Protein AF-A0A392PGS9-F1 (afdb_monomer_lite)

Sequence (142 aa):
MYHGDKDFALDSSTLLDMGVAIFLVLLNKICSRLGISKFIESYLLWKLPLEKYGLKPEHPFVEDYASCQMAIMPENFFNEVEKGKILFKKASKWWFCNEGIQFEDNTKVEADLVILATGFDGKKKVKTILPEPFCSLLEYPS

Structure (mmCIF, N/CA/C/O backbone):
data_AF-A0A392PGS9-F1
#
_entry.id   AF-A0A392PGS9-F1
#
loop_
_atom_site.group_PDB
_atom_site.id
_atom_site.type_symbol
_atom_site.label_atom_id
_atom_site.label_alt_id
_atom_site.label_comp_id
_atom_site.label_asym_id
_atom_site.label_entity_id
_atom_site.label_seq_id
_atom_site.pdbx_PDB_ins_code
_atom_site.Cartn_x
_atom_site.Cartn_y
_atom_site.Cartn_z
_atom_site.occupancy
_atom_site.B_iso_or_equiv
_atom_site.auth_seq_id
_atom_site.auth_comp_id
_atom_site.auth_asym_id
_atom_site.auth_atom_id
_atom_site.pdbx_PDB_model_num
ATOM 1 N N . MET A 1 1 ? -18.130 14.982 -23.953 1.00 32.03 1 MET A N 1
ATOM 2 C CA . MET A 1 1 ? -17.515 16.322 -23.904 1.00 32.03 1 MET A CA 1
ATOM 3 C C . MET A 1 1 ? -16.137 16.161 -23.300 1.00 32.03 1 MET A C 1
ATOM 5 O O . MET A 1 1 ? -16.025 16.009 -22.094 1.00 32.03 1 MET A O 1
ATOM 9 N N . TYR A 1 2 ? -15.118 16.083 -24.150 1.00 28.94 2 TYR A N 1
ATOM 10 C CA . TYR A 1 2 ? -13.731 16.215 -23.725 1.00 28.94 2 TYR A CA 1
ATOM 11 C C . TYR A 1 2 ? -13.437 17.711 -23.694 1.00 28.94 2 TYR A C 1
ATOM 13 O O . TYR A 1 2 ? -13.584 18.378 -24.716 1.00 28.94 2 TYR A O 1
ATOM 21 N N . HIS A 1 3 ? -13.105 18.238 -22.521 1.00 30.08 3 HIS A N 1
ATOM 22 C CA . HIS A 1 3 ? -12.527 19.568 -22.398 1.00 30.08 3 HIS A CA 1
ATOM 23 C C . HIS A 1 3 ? -11.018 19.384 -22.298 1.00 30.08 3 HIS A C 1
ATOM 25 O O . HIS A 1 3 ? -10.490 19.003 -21.257 1.00 30.08 3 HIS A O 1
ATOM 31 N N . GLY A 1 4 ? -10.359 19.557 -23.440 1.00 40.00 4 GLY A N 1
ATOM 32 C CA . GLY A 1 4 ? -8.957 19.917 -23.482 1.00 40.00 4 GLY A CA 1
ATOM 33 C C . GLY A 1 4 ? -8.863 21.435 -23.491 1.00 40.00 4 GLY A C 1
ATOM 34 O O . GLY A 1 4 ? -9.529 22.067 -24.298 1.00 40.00 4 GLY A O 1
ATOM 35 N N . ASP A 1 5 ? -8.089 21.966 -22.556 1.00 36.97 5 ASP A N 1
ATOM 36 C CA . ASP A 1 5 ? -7.094 23.033 -22.722 1.00 36.97 5 ASP A CA 1
ATOM 37 C C . ASP A 1 5 ? -6.413 23.143 -21.347 1.00 36.97 5 ASP A C 1
ATOM 39 O O . ASP A 1 5 ? -7.063 23.338 -20.326 1.00 36.97 5 ASP A O 1
ATOM 43 N N . LYS A 1 6 ? -5.189 22.629 -21.197 1.00 44.03 6 LYS A N 1
ATOM 44 C CA . LYS A 1 6 ? -3.934 23.336 -21.487 1.00 44.03 6 LYS A CA 1
ATOM 45 C C . LYS A 1 6 ? -3.876 24.696 -20.803 1.00 44.03 6 LYS A C 1
ATOM 47 O O . LYS A 1 6 ? -4.050 25.712 -21.447 1.00 44.03 6 LYS A O 1
ATOM 52 N N . ASP A 1 7 ? -3.482 24.645 -19.540 1.00 31.36 7 ASP A N 1
ATOM 53 C CA . ASP A 1 7 ? -2.387 25.471 -19.046 1.00 31.36 7 ASP A CA 1
ATOM 54 C C . ASP A 1 7 ? -1.476 24.572 -18.203 1.00 31.36 7 ASP A C 1
ATOM 56 O O . ASP A 1 7 ? -1.447 24.614 -16.976 1.00 31.36 7 ASP A O 1
ATOM 60 N N . PHE A 1 8 ? -0.709 23.713 -18.886 1.00 41.69 8 PHE A N 1
ATOM 61 C CA . PHE A 1 8 ? 0.574 23.277 -18.339 1.00 41.69 8 PHE A CA 1
ATOM 62 C C . PHE A 1 8 ? 1.487 24.495 -18.463 1.00 41.69 8 PHE A C 1
ATOM 64 O O . PHE A 1 8 ? 2.247 24.623 -19.423 1.00 41.69 8 PHE A O 1
ATOM 71 N N . ALA A 1 9 ? 1.299 25.467 -17.567 1.00 28.86 9 ALA A N 1
ATOM 72 C CA . ALA A 1 9 ? 2.221 26.574 -17.438 1.00 28.86 9 ALA A CA 1
ATOM 73 C C . ALA A 1 9 ? 3.603 25.948 -17.241 1.00 28.86 9 ALA A C 1
ATOM 75 O O . ALA A 1 9 ? 3.834 25.228 -16.269 1.00 28.86 9 ALA A O 1
ATOM 76 N N . LEU A 1 10 ? 4.485 26.158 -18.218 1.00 41.59 10 LEU A N 1
ATOM 77 C CA . LEU A 1 10 ? 5.905 25.850 -18.117 1.00 41.59 10 LEU A CA 1
ATOM 78 C C . LEU A 1 10 ? 6.486 26.768 -17.037 1.00 41.59 10 LEU A C 1
ATOM 80 O O . LEU A 1 10 ? 7.019 27.837 -17.321 1.00 41.59 10 LEU A O 1
ATOM 84 N N . ASP A 1 11 ? 6.296 26.372 -15.784 1.00 44.44 11 ASP A N 1
ATOM 85 C CA . ASP A 1 11 ? 6.926 26.969 -14.619 1.00 44.44 11 ASP A CA 1
ATOM 86 C C . ASP A 1 11 ? 8.444 26.746 -14.724 1.00 44.44 11 ASP A C 1
ATOM 88 O O . ASP A 1 11 ? 8.916 25.711 -15.209 1.00 44.44 11 ASP A O 1
ATOM 92 N N . SER A 1 12 ? 9.215 27.721 -14.250 1.00 46.81 12 SER A N 1
ATOM 93 C CA . SER A 1 12 ? 10.661 27.637 -14.050 1.00 46.81 12 SER A CA 1
ATOM 94 C C . SER A 1 12 ? 11.078 26.313 -13.389 1.00 46.81 12 SER A C 1
ATOM 96 O O . SER A 1 12 ? 12.109 25.758 -13.759 1.00 46.81 12 SER A O 1
ATOM 98 N N . SER A 1 13 ? 10.240 25.741 -12.509 1.00 51.25 13 SER A N 1
ATOM 99 C CA . SER A 1 13 ? 10.439 24.404 -11.924 1.00 51.25 13 SER A CA 1
ATOM 100 C C . SER A 1 13 ? 10.451 23.268 -12.961 1.00 51.25 13 SER A C 1
ATOM 102 O O . SER A 1 13 ? 11.393 22.483 -12.986 1.00 51.25 13 SER A O 1
ATOM 104 N N . THR A 1 14 ? 9.490 23.222 -13.891 1.00 51.41 14 THR A N 1
ATOM 105 C CA . THR A 1 14 ? 9.427 22.205 -14.962 1.00 51.41 14 THR A CA 1
ATOM 106 C C . THR A 1 14 ? 10.559 22.322 -15.986 1.00 51.41 14 THR A C 1
ATOM 108 O O . THR A 1 14 ? 10.985 21.318 -16.561 1.00 51.41 14 THR A O 1
ATOM 111 N N . LEU A 1 15 ? 11.080 23.533 -16.208 1.00 51.41 15 LEU A N 1
ATOM 112 C CA . LEU A 1 15 ? 12.253 23.772 -17.055 1.00 51.41 15 LEU A CA 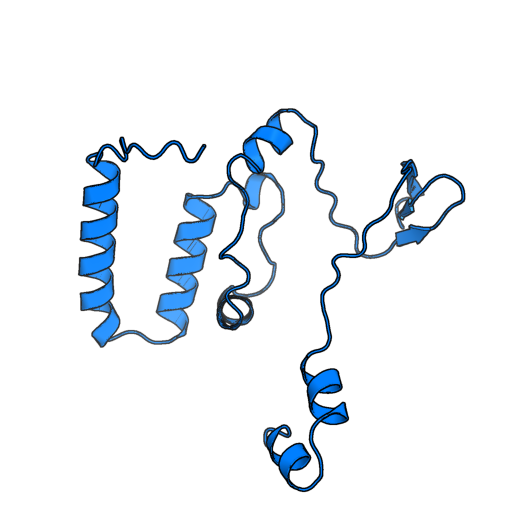1
ATOM 113 C C . LEU A 1 15 ? 13.559 23.397 -16.343 1.00 51.41 15 LEU A C 1
ATOM 115 O O . LEU A 1 15 ? 14.462 22.853 -16.981 1.00 51.41 15 LEU A O 1
ATOM 119 N N . LEU A 1 16 ? 13.642 23.621 -15.026 1.00 55.28 16 LEU A N 1
ATOM 120 C CA . LEU A 1 16 ? 14.733 23.122 -14.190 1.00 55.28 16 LEU A CA 1
ATOM 121 C C . LEU A 1 16 ? 14.728 21.587 -14.158 1.00 55.28 16 LEU A C 1
ATOM 123 O O . LEU A 1 16 ? 15.776 20.974 -14.337 1.00 55.28 16 LEU A O 1
ATOM 127 N N . ASP A 1 17 ? 13.550 20.972 -14.035 1.00 58.09 17 ASP A N 1
ATOM 128 C CA . ASP A 1 17 ? 13.355 19.519 -14.057 1.00 58.09 17 ASP A CA 1
ATOM 129 C C . ASP A 1 17 ? 13.739 18.908 -15.411 1.00 58.09 17 ASP A C 1
ATOM 131 O O . ASP A 1 17 ? 14.413 17.878 -15.455 1.00 58.09 17 ASP A O 1
ATOM 135 N N . MET A 1 18 ? 13.383 19.557 -16.528 1.00 60.59 18 MET A N 1
ATOM 136 C CA . MET A 1 18 ? 13.821 19.136 -17.864 1.00 60.59 18 MET A CA 1
ATOM 137 C C . MET A 1 18 ? 15.329 19.316 -18.067 1.00 60.59 18 MET A C 1
ATOM 139 O O . MET A 1 18 ? 15.976 18.434 -18.631 1.00 60.59 18 MET A O 1
ATOM 143 N N . GLY A 1 19 ? 15.910 20.423 -17.595 1.00 66.75 19 GLY A N 1
ATOM 144 C CA . GLY A 1 19 ? 17.351 20.677 -17.673 1.00 66.75 19 GLY A CA 1
ATOM 145 C C . GLY A 1 19 ? 18.166 19.676 -16.852 1.00 66.75 19 GLY A C 1
ATOM 146 O O . GLY A 1 19 ? 19.160 19.137 -17.340 1.00 66.75 19 GLY A O 1
ATOM 147 N N . VAL A 1 20 ? 17.700 19.355 -15.644 1.00 63.28 20 VAL A N 1
ATOM 148 C CA . VAL A 1 20 ? 18.252 18.299 -14.789 1.00 63.28 20 VAL A CA 1
ATOM 149 C C . VAL A 1 20 ? 18.086 16.937 -15.462 1.00 63.28 20 VAL A C 1
ATOM 151 O O . VAL A 1 20 ? 19.061 16.200 -15.560 1.00 63.28 20 VAL A O 1
ATOM 154 N N . ALA A 1 21 ? 16.918 16.613 -16.021 1.00 56.91 21 ALA A N 1
ATOM 155 C CA . ALA A 1 21 ? 16.699 15.349 -16.726 1.00 56.91 21 ALA A CA 1
ATOM 156 C C . ALA A 1 21 ? 17.629 15.177 -17.943 1.00 56.91 21 ALA A C 1
ATOM 158 O O . ALA A 1 21 ? 18.213 14.110 -18.121 1.00 56.91 21 ALA A O 1
ATOM 159 N N . ILE A 1 22 ? 17.830 16.224 -18.751 1.00 64.81 22 ILE A N 1
ATOM 160 C CA . ILE A 1 22 ? 18.733 16.198 -19.914 1.00 64.81 22 ILE A CA 1
ATOM 161 C C . ILE A 1 22 ? 20.195 16.074 -19.466 1.00 64.81 22 ILE A C 1
ATOM 163 O O . ILE A 1 22 ? 20.935 15.249 -20.005 1.00 64.81 22 ILE A O 1
ATOM 167 N N . PHE A 1 23 ? 20.611 16.830 -18.447 1.00 66.00 23 PHE A N 1
ATOM 168 C CA . PHE A 1 23 ? 21.950 16.731 -17.861 1.00 66.00 23 PHE A CA 1
ATOM 169 C C . PHE A 1 23 ? 22.219 15.331 -17.279 1.00 66.00 23 PHE A C 1
ATOM 171 O O . PHE A 1 23 ? 23.292 14.763 -17.477 1.00 66.00 23 PHE A O 1
ATOM 178 N N . LEU A 1 24 ? 21.217 14.716 -16.650 1.00 54.41 24 LEU A N 1
ATOM 179 C CA . LEU A 1 24 ? 21.289 13.361 -16.107 1.00 54.41 24 LEU A CA 1
ATOM 180 C C . LEU A 1 24 ? 21.318 12.284 -17.192 1.00 54.41 24 LEU A C 1
ATOM 182 O O . LEU A 1 24 ? 22.066 11.326 -17.045 1.00 54.41 24 LEU A O 1
ATOM 186 N N . VAL A 1 25 ? 20.582 12.438 -18.298 1.00 59.84 25 VAL A N 1
ATOM 187 C CA . VAL A 1 25 ? 20.667 11.541 -19.468 1.00 59.84 25 VAL A CA 1
ATOM 188 C C . VAL A 1 25 ? 22.058 11.600 -20.108 1.00 59.84 25 VAL A C 1
ATOM 190 O O . VAL A 1 25 ? 22.584 10.577 -20.545 1.00 59.84 25 VAL A O 1
ATOM 193 N N . LEU A 1 26 ? 22.692 12.774 -20.117 1.00 57.12 26 LEU A N 1
ATOM 194 C CA . LEU A 1 26 ? 24.064 12.932 -20.600 1.00 57.12 26 LEU A CA 1
ATOM 195 C C . LEU A 1 26 ? 25.091 12.292 -19.645 1.00 57.12 26 LEU A C 1
ATOM 197 O O . LEU A 1 26 ? 26.037 11.662 -20.118 1.00 57.12 26 LEU A O 1
ATOM 201 N N . LEU A 1 27 ? 24.864 12.341 -18.326 1.00 55.12 27 LEU A N 1
ATOM 202 C CA . LEU A 1 27 ? 25.636 11.580 -17.327 1.00 55.12 27 LEU A CA 1
ATOM 203 C C . LEU A 1 27 ? 25.332 10.061 -17.358 1.00 55.12 27 LEU A C 1
ATOM 205 O O . LEU A 1 27 ? 26.178 9.245 -16.990 1.00 55.12 27 LEU A O 1
ATOM 209 N N . ASN A 1 28 ? 24.159 9.663 -17.863 1.00 53.22 28 ASN A N 1
ATOM 210 C CA . ASN A 1 28 ? 23.684 8.278 -17.984 1.00 53.22 28 ASN A CA 1
ATOM 211 C C . ASN A 1 28 ? 24.472 7.441 -19.005 1.00 53.22 28 ASN A C 1
ATOM 213 O O . ASN A 1 28 ? 24.456 6.215 -18.942 1.00 53.22 28 ASN A O 1
ATOM 217 N N . LYS A 1 29 ? 25.241 8.069 -19.908 1.00 53.75 29 LYS A N 1
ATOM 218 C CA . LYS A 1 29 ? 26.160 7.339 -20.805 1.00 53.75 29 LYS A CA 1
ATOM 219 C C . LYS A 1 29 ? 27.291 6.600 -20.068 1.00 53.75 29 LYS A C 1
ATOM 221 O O . LYS A 1 29 ? 28.026 5.849 -20.702 1.00 53.75 29 LYS A O 1
ATOM 226 N N . ILE A 1 30 ? 27.419 6.804 -18.754 1.00 56.38 30 ILE A N 1
ATOM 227 C CA . ILE A 1 30 ? 28.465 6.240 -17.891 1.00 56.38 30 ILE A CA 1
ATOM 228 C C . ILE A 1 30 ? 27.872 5.301 -16.802 1.00 56.38 30 ILE A C 1
ATOM 230 O O . ILE A 1 30 ? 28.619 4.645 -16.081 1.00 56.38 30 ILE A O 1
ATOM 234 N N . CYS A 1 31 ? 26.541 5.190 -16.653 1.00 55.69 31 CYS A N 1
ATOM 235 C CA . CYS A 1 31 ? 25.924 4.803 -15.374 1.00 55.69 31 CYS A CA 1
ATOM 236 C C . CYS A 1 31 ? 25.486 3.326 -15.247 1.00 55.69 31 CYS A C 1
ATOM 238 O O . CYS A 1 31 ? 24.771 2.771 -16.078 1.00 55.69 31 CYS A O 1
ATOM 240 N N . SER A 1 32 ? 25.886 2.696 -14.142 1.00 66.94 32 SER A N 1
ATOM 241 C CA . SER A 1 32 ? 25.494 1.353 -13.703 1.00 66.94 32 SER A CA 1
ATOM 242 C C . SER A 1 32 ? 24.026 1.303 -13.237 1.00 66.94 32 SER A C 1
ATOM 244 O O . SER A 1 32 ? 23.491 2.294 -12.743 1.00 66.94 32 SER A O 1
ATOM 246 N N . ARG A 1 33 ? 23.365 0.130 -13.326 1.00 61.72 33 ARG A N 1
ATOM 247 C CA . ARG A 1 33 ? 21.954 -0.083 -12.896 1.00 61.72 33 ARG A CA 1
ATOM 248 C C . ARG A 1 33 ? 21.660 0.431 -11.474 1.00 61.72 33 ARG A C 1
ATOM 250 O O . ARG A 1 33 ? 20.541 0.850 -11.200 1.00 61.72 33 ARG A O 1
ATOM 257 N N . LEU A 1 34 ? 22.671 0.437 -10.602 1.00 65.56 34 LEU A N 1
ATOM 258 C CA . LEU A 1 34 ? 22.597 0.933 -9.224 1.00 65.56 34 LEU A CA 1
ATOM 259 C C . LEU A 1 34 ? 22.512 2.467 -9.115 1.00 65.56 34 LEU A C 1
ATOM 261 O O . LEU A 1 34 ? 21.971 2.981 -8.139 1.00 65.56 34 LEU A O 1
ATOM 265 N N . GLY A 1 35 ? 23.082 3.213 -10.065 1.00 67.44 35 GLY A N 1
ATOM 266 C CA . GLY A 1 35 ? 23.021 4.677 -10.051 1.00 67.44 35 GLY A CA 1
ATOM 267 C C . GLY A 1 35 ? 21.620 5.177 -10.392 1.00 67.44 35 GLY A C 1
ATOM 268 O O . GLY A 1 35 ? 21.059 6.014 -9.686 1.00 67.44 35 GLY A O 1
ATOM 269 N N . ILE A 1 36 ? 21.022 4.582 -11.427 1.00 69.62 36 ILE A N 1
ATOM 270 C CA . ILE A 1 36 ? 19.669 4.905 -11.895 1.00 69.62 36 ILE A CA 1
ATOM 271 C C . ILE A 1 36 ? 18.633 4.619 -10.801 1.00 69.62 36 ILE A C 1
ATOM 273 O O . ILE A 1 36 ? 17.752 5.440 -10.552 1.00 69.62 36 ILE A O 1
ATOM 277 N N . SER A 1 37 ? 18.758 3.492 -10.098 1.00 68.00 37 SER A N 1
ATOM 278 C CA . SER A 1 37 ? 17.813 3.115 -9.046 1.00 68.00 37 SER A CA 1
ATOM 279 C C . SER A 1 37 ? 17.841 4.059 -7.847 1.00 68.00 37 SER A C 1
ATOM 281 O O . SER A 1 37 ? 16.786 4.492 -7.396 1.00 68.00 37 SER A O 1
ATOM 283 N N . LYS A 1 38 ? 19.037 4.418 -7.357 1.00 72.88 38 LYS A N 1
ATOM 284 C CA . LYS A 1 38 ? 19.189 5.337 -6.220 1.00 72.88 38 LYS A CA 1
ATOM 285 C C . LYS A 1 38 ? 18.674 6.729 -6.559 1.00 72.88 38 LYS A C 1
ATOM 287 O O . LYS A 1 38 ? 18.127 7.409 -5.695 1.00 72.88 38 LYS A O 1
ATOM 292 N N . PHE A 1 39 ? 18.840 7.151 -7.809 1.00 73.06 39 PHE A N 1
ATOM 293 C CA . PHE A 1 39 ? 18.320 8.431 -8.263 1.00 73.06 39 PHE A CA 1
ATOM 294 C C . PHE A 1 39 ? 16.788 8.441 -8.301 1.00 73.06 39 PHE A C 1
ATOM 296 O O . PHE A 1 39 ? 16.178 9.352 -7.749 1.00 73.06 39 PHE A O 1
ATOM 303 N N . ILE A 1 40 ? 16.165 7.417 -8.894 1.00 74.44 40 ILE A N 1
ATOM 304 C CA . ILE A 1 40 ? 14.700 7.290 -8.945 1.00 74.44 40 ILE A CA 1
ATOM 305 C C . ILE A 1 40 ? 14.115 7.238 -7.533 1.00 74.44 40 ILE A C 1
ATOM 307 O O . ILE A 1 40 ? 13.180 7.975 -7.234 1.00 74.44 40 ILE A O 1
ATOM 311 N N . GLU A 1 41 ? 14.701 6.425 -6.655 1.00 76.62 41 GLU A N 1
ATOM 312 C CA . GLU A 1 41 ? 14.349 6.373 -5.236 1.00 76.62 41 GLU A CA 1
ATOM 313 C C . GLU A 1 41 ? 14.415 7.761 -4.585 1.00 76.62 41 GLU A C 1
ATOM 315 O O . GLU A 1 41 ? 13.441 8.206 -3.981 1.00 76.62 41 GLU A O 1
ATOM 320 N N . SER A 1 42 ? 15.527 8.481 -4.768 1.00 78.06 42 SER A N 1
ATOM 321 C CA . SER A 1 42 ? 15.699 9.831 -4.212 1.00 78.06 42 SER A CA 1
ATOM 322 C C . SER A 1 42 ? 14.652 10.813 -4.748 1.00 78.06 42 SER A C 1
ATOM 324 O O . SER A 1 42 ? 14.084 11.586 -3.980 1.00 78.06 42 SER A O 1
ATOM 326 N N . TYR A 1 43 ? 14.359 10.764 -6.052 1.00 74.00 43 TYR A N 1
ATOM 327 C CA . TYR A 1 43 ? 13.349 11.612 -6.687 1.00 74.00 43 TYR A CA 1
ATOM 328 C C . TYR A 1 43 ? 11.945 11.340 -6.136 1.00 74.00 43 TYR A C 1
ATOM 330 O O . TYR A 1 43 ? 11.196 12.275 -5.866 1.00 74.00 43 TYR A O 1
ATOM 338 N N . LEU A 1 44 ? 11.584 10.072 -5.934 1.00 75.38 44 LEU A N 1
ATOM 339 C CA . LEU A 1 44 ? 10.272 9.683 -5.416 1.00 75.38 44 LEU A CA 1
ATOM 340 C C . LEU A 1 44 ? 10.091 10.062 -3.954 1.00 75.38 44 LEU A C 1
ATOM 342 O O . LEU A 1 44 ? 9.030 10.560 -3.598 1.00 75.38 44 LEU A O 1
ATOM 346 N N . LEU A 1 45 ? 11.115 9.858 -3.125 1.00 76.94 45 LEU A N 1
ATOM 347 C CA . LEU A 1 45 ? 11.093 10.279 -1.723 1.00 76.94 45 LEU A CA 1
ATOM 348 C C . LEU A 1 45 ? 11.028 11.802 -1.585 1.00 76.94 45 LEU A C 1
ATOM 350 O O . LEU A 1 45 ? 10.404 12.305 -0.657 1.00 76.94 45 LEU A O 1
ATOM 354 N N . TRP A 1 46 ? 11.650 12.537 -2.508 1.00 75.06 46 TRP A N 1
ATOM 355 C CA . TRP A 1 46 ? 11.556 13.993 -2.545 1.00 75.06 46 TRP A CA 1
ATOM 356 C C . TRP A 1 46 ? 10.180 14.477 -3.019 1.00 75.06 46 TRP A C 1
ATOM 358 O O . TRP A 1 46 ? 9.614 15.403 -2.441 1.00 75.06 46 TRP A O 1
ATOM 368 N N . LYS A 1 47 ? 9.624 13.848 -4.059 1.00 79.62 47 LYS A N 1
ATOM 369 C CA . LYS A 1 47 ? 8.360 14.266 -4.677 1.00 79.62 47 LYS A CA 1
ATOM 370 C C . LYS A 1 47 ? 7.126 13.814 -3.897 1.00 79.62 47 LYS A C 1
ATOM 372 O O . LYS A 1 47 ? 6.115 14.512 -3.907 1.00 79.62 47 LYS A O 1
ATOM 377 N N . LEU A 1 48 ? 7.173 12.635 -3.279 1.00 81.44 48 LEU A N 1
ATOM 378 C CA . LEU A 1 48 ? 6.042 12.008 -2.601 1.00 81.44 48 LEU A CA 1
ATOM 379 C C . LEU A 1 48 ? 6.329 11.858 -1.102 1.00 81.44 48 LEU A C 1
ATOM 381 O O . LEU A 1 48 ? 7.410 11.408 -0.729 1.00 81.44 48 LEU A O 1
ATOM 385 N N . PRO A 1 49 ? 5.350 12.124 -0.220 1.00 83.69 49 PRO A N 1
ATOM 386 C CA . PRO A 1 49 ? 5.513 12.004 1.229 1.00 83.69 49 PRO A CA 1
ATOM 387 C C . PRO A 1 49 ? 5.488 10.536 1.712 1.00 83.69 49 PRO A C 1
ATOM 389 O O . PRO A 1 49 ? 4.801 10.202 2.675 1.00 83.69 49 PRO A O 1
ATOM 392 N N . LEU A 1 50 ? 6.219 9.630 1.054 1.00 83.56 50 LEU A N 1
ATOM 393 C CA . LEU A 1 50 ? 6.188 8.189 1.339 1.00 83.56 50 LEU A CA 1
ATOM 394 C C . LEU A 1 50 ? 6.653 7.873 2.763 1.00 83.56 50 LEU A C 1
ATOM 396 O O . LEU A 1 50 ? 6.046 7.041 3.430 1.00 83.56 50 LEU A O 1
ATOM 400 N N . GLU A 1 51 ? 7.686 8.560 3.255 1.00 84.50 51 GLU A N 1
ATOM 401 C CA . GLU A 1 51 ? 8.188 8.363 4.622 1.00 84.50 51 GLU A CA 1
ATOM 402 C C . GLU A 1 51 ? 7.177 8.817 5.678 1.00 84.50 51 GLU A C 1
ATOM 404 O O . GLU A 1 51 ? 6.936 8.087 6.636 1.00 84.50 51 GLU A O 1
ATOM 409 N N . LYS A 1 52 ? 6.511 9.963 5.460 1.00 86.19 52 LYS A N 1
ATOM 410 C CA . LYS A 1 52 ? 5.463 10.494 6.354 1.0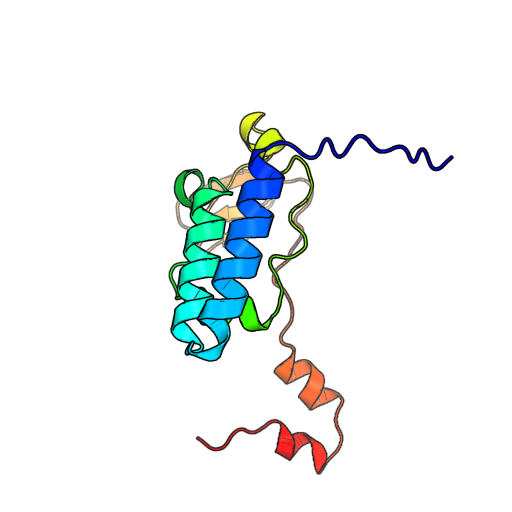0 86.19 52 LYS A CA 1
ATOM 411 C C . LYS A 1 52 ? 4.353 9.468 6.599 1.00 86.19 52 LYS A C 1
ATOM 413 O O . LYS A 1 52 ? 3.814 9.403 7.698 1.00 86.19 52 LYS A O 1
ATOM 418 N N . TYR A 1 53 ? 4.021 8.679 5.579 1.00 85.44 53 TYR A N 1
ATOM 419 C CA . TYR A 1 53 ? 2.935 7.699 5.617 1.00 85.44 53 TYR A CA 1
ATOM 420 C C . TYR A 1 53 ? 3.408 6.243 5.756 1.00 85.44 53 TYR A C 1
ATOM 422 O O . TYR A 1 53 ? 2.589 5.331 5.679 1.00 85.44 53 TYR A O 1
ATOM 430 N N . GLY A 1 54 ? 4.709 6.002 5.961 1.00 85.44 54 GLY A N 1
ATOM 431 C CA . GLY A 1 54 ? 5.259 4.650 6.105 1.00 85.44 54 GLY A CA 1
ATOM 432 C C . GLY A 1 54 ? 5.153 3.781 4.843 1.00 85.44 54 GLY A C 1
ATOM 433 O O . GLY A 1 54 ? 5.118 2.558 4.946 1.00 85.44 54 GLY A O 1
ATOM 434 N N . LEU A 1 55 ? 5.092 4.403 3.662 1.00 84.81 55 LEU A N 1
ATOM 435 C CA . LEU A 1 55 ? 4.979 3.750 2.349 1.00 84.81 55 LEU A CA 1
ATOM 436 C C . LEU A 1 55 ? 6.335 3.515 1.672 1.00 84.81 55 LEU A C 1
ATOM 438 O O . LEU A 1 55 ? 6.384 3.058 0.533 1.00 84.81 55 LEU A O 1
ATOM 442 N N . LYS A 1 56 ? 7.437 3.855 2.345 1.00 82.94 56 LYS A N 1
ATOM 443 C CA . LYS A 1 56 ? 8.783 3.572 1.849 1.00 82.94 56 LYS A CA 1
ATOM 444 C C . LYS A 1 56 ? 9.038 2.054 1.901 1.00 82.94 56 LYS A C 1
ATOM 446 O O . LYS A 1 56 ? 8.925 1.481 2.988 1.00 82.94 56 LYS A O 1
ATOM 451 N N . PRO A 1 57 ? 9.377 1.406 0.772 1.00 74.81 57 PRO A N 1
ATOM 452 C CA . PRO A 1 57 ? 9.787 0.005 0.749 1.00 74.81 57 PRO A CA 1
ATOM 453 C C . PRO A 1 57 ? 11.017 -0.246 1.631 1.00 74.81 57 PRO A C 1
ATOM 455 O O . PRO A 1 57 ? 11.859 0.636 1.803 1.00 74.81 57 PRO A O 1
ATOM 458 N N . GLU A 1 58 ? 11.123 -1.449 2.194 1.00 74.50 58 GLU A N 1
ATOM 459 C CA . GLU A 1 58 ? 12.278 -1.846 3.018 1.00 74.50 58 GLU A CA 1
ATOM 460 C C . GLU A 1 58 ? 13.468 -2.324 2.177 1.00 74.50 58 GLU A C 1
ATOM 462 O O . GLU A 1 58 ? 14.610 -2.290 2.635 1.00 74.50 58 GLU A O 1
ATOM 467 N N . HIS A 1 59 ? 13.213 -2.764 0.947 1.00 70.38 59 HIS A N 1
ATOM 468 C CA . HIS A 1 59 ? 14.214 -3.257 0.008 1.00 70.38 59 HIS A CA 1
ATOM 469 C C . HIS A 1 59 ? 14.622 -2.184 -1.017 1.00 70.38 59 HIS A C 1
ATOM 471 O O . HIS A 1 59 ? 13.902 -1.200 -1.214 1.00 70.38 59 HIS A O 1
ATOM 477 N N . PRO A 1 60 ? 15.785 -2.337 -1.685 1.00 63.56 60 PRO A N 1
ATOM 478 C CA . PRO A 1 60 ? 16.244 -1.375 -2.679 1.00 63.56 60 PRO A CA 1
ATOM 479 C C . PRO A 1 60 ? 15.261 -1.248 -3.848 1.00 63.56 60 PRO A C 1
ATOM 481 O O . PRO A 1 60 ? 14.928 -2.231 -4.510 1.00 63.56 60 PRO A O 1
ATOM 484 N N . PHE A 1 61 ? 14.909 -0.010 -4.199 1.00 58.16 61 PHE A N 1
ATOM 485 C CA . PHE A 1 61 ? 13.984 0.329 -5.293 1.00 58.16 61 PHE A CA 1
ATOM 486 C C . PHE A 1 61 ? 14.363 -0.241 -6.677 1.00 58.16 61 PHE A C 1
ATOM 488 O O . PHE A 1 61 ? 13.541 -0.238 -7.594 1.00 58.16 61 PHE A O 1
ATOM 495 N N . VAL A 1 62 ? 15.601 -0.729 -6.848 1.00 54.62 62 VAL A N 1
ATOM 496 C CA . VAL A 1 62 ? 16.092 -1.386 -8.075 1.00 54.62 62 VAL A CA 1
ATOM 497 C C . VAL A 1 62 ? 15.213 -2.580 -8.457 1.00 54.62 62 VAL A C 1
ATOM 499 O O . VAL A 1 62 ? 14.978 -2.811 -9.643 1.00 54.62 62 VAL A O 1
ATOM 502 N N . GLU A 1 63 ? 14.768 -3.348 -7.460 1.00 53.66 63 GLU A N 1
ATOM 503 C CA . GLU A 1 63 ? 14.078 -4.626 -7.663 1.00 53.66 63 GLU A CA 1
ATOM 504 C C . GLU A 1 63 ? 12.621 -4.414 -8.095 1.00 53.66 63 GLU A C 1
ATOM 506 O O . GLU A 1 63 ? 12.145 -5.097 -9.002 1.00 53.66 63 GLU A O 1
ATOM 511 N N . ASP A 1 64 ? 11.962 -3.382 -7.564 1.00 50.72 64 ASP A N 1
ATOM 512 C CA . ASP A 1 64 ? 10.569 -3.058 -7.893 1.00 50.72 64 ASP A CA 1
ATOM 513 C C . ASP A 1 64 ? 10.425 -2.245 -9.184 1.00 50.72 64 ASP A C 1
ATOM 515 O O . ASP A 1 64 ? 9.424 -2.371 -9.896 1.00 50.72 64 ASP A O 1
ATOM 519 N N . TYR A 1 65 ? 11.425 -1.430 -9.545 1.00 51.47 65 TYR A N 1
ATOM 520 C CA . TYR A 1 65 ? 11.332 -0.553 -10.718 1.00 51.47 65 TYR A CA 1
ATOM 521 C C . TYR A 1 65 ? 11.308 -1.314 -12.051 1.00 51.47 65 TYR A C 1
ATOM 523 O O . TYR A 1 65 ? 10.707 -0.844 -13.018 1.00 51.47 65 TYR A O 1
ATOM 531 N N . ALA A 1 66 ? 11.895 -2.516 -12.106 1.00 48.59 66 ALA A N 1
ATOM 532 C CA . ALA A 1 66 ? 11.894 -3.353 -13.309 1.00 48.59 66 ALA A CA 1
ATOM 533 C C . ALA A 1 66 ? 10.478 -3.737 -13.793 1.00 48.59 66 ALA A C 1
ATOM 535 O O . ALA A 1 66 ? 10.325 -4.198 -14.922 1.00 48.59 66 ALA A O 1
ATOM 536 N N . SER A 1 67 ? 9.452 -3.527 -12.959 1.00 48.69 67 SER A N 1
ATOM 537 C CA . SER A 1 67 ? 8.050 -3.834 -13.252 1.00 48.69 67 SER A CA 1
ATOM 538 C C . SER A 1 67 ? 7.193 -2.627 -13.676 1.00 48.69 67 SER A C 1
ATOM 540 O O . SER A 1 67 ? 6.019 -2.811 -13.992 1.00 48.69 67 SER A O 1
ATOM 542 N N . CYS A 1 68 ? 7.733 -1.396 -13.685 1.00 48.34 68 CYS A N 1
ATOM 543 C CA . CYS A 1 68 ? 6.979 -0.156 -13.954 1.00 48.34 68 CYS A CA 1
ATOM 544 C C . CYS A 1 68 ? 5.723 0.057 -13.071 1.00 48.34 68 CYS A C 1
ATOM 546 O O . CYS A 1 68 ? 4.827 0.813 -13.448 1.00 48.34 68 CYS A O 1
ATOM 548 N N . GLN A 1 69 ? 5.649 -0.539 -11.875 1.00 48.41 69 GLN A N 1
ATOM 549 C CA . GLN A 1 69 ? 4.469 -0.426 -10.999 1.00 48.41 69 GLN A CA 1
ATOM 550 C C . GLN A 1 69 ? 4.186 0.988 -10.455 1.00 48.41 69 GLN A C 1
ATOM 552 O O . GLN A 1 69 ? 3.077 1.255 -10.004 1.00 48.41 69 GLN A O 1
ATOM 557 N N . MET A 1 70 ? 5.136 1.924 -10.537 1.00 48.28 70 MET A N 1
ATOM 558 C CA . MET A 1 70 ? 4.962 3.298 -10.038 1.00 48.28 70 MET A CA 1
ATOM 559 C C . MET A 1 70 ? 4.280 4.279 -10.999 1.00 48.28 70 MET A C 1
ATOM 561 O O . MET A 1 70 ? 4.106 5.446 -10.658 1.00 48.28 70 MET A O 1
ATOM 565 N N . ALA A 1 71 ? 3.877 3.847 -12.193 1.00 50.41 71 ALA A N 1
ATOM 566 C CA . ALA A 1 71 ? 3.388 4.763 -13.222 1.00 50.41 71 ALA A CA 1
ATOM 567 C C . ALA A 1 71 ? 1.931 5.249 -13.041 1.00 50.41 71 ALA A C 1
ATOM 569 O O . ALA A 1 71 ? 1.456 6.012 -13.877 1.00 50.41 71 ALA A O 1
ATOM 570 N N . ILE A 1 72 ? 1.198 4.824 -12.000 1.00 56.66 72 ILE A N 1
ATOM 571 C CA . ILE A 1 72 ? -0.258 5.063 -11.909 1.00 56.66 72 ILE A CA 1
ATOM 572 C C . ILE A 1 72 ? -0.702 5.429 -10.484 1.00 56.66 72 ILE A C 1
ATOM 574 O O . ILE A 1 72 ? -1.643 4.851 -9.945 1.00 56.66 72 ILE A O 1
ATOM 578 N N . MET A 1 73 ? -0.028 6.376 -9.827 1.00 70.94 73 MET A N 1
ATOM 579 C CA . MET A 1 73 ? -0.618 6.969 -8.623 1.00 70.94 73 MET A CA 1
ATOM 580 C C . MET A 1 73 ? -1.686 7.994 -9.048 1.00 70.94 73 MET A C 1
ATOM 582 O O . MET A 1 73 ? -1.346 8.912 -9.796 1.00 70.94 73 MET A O 1
ATOM 586 N N . PRO A 1 74 ? -2.955 7.866 -8.609 1.00 76.69 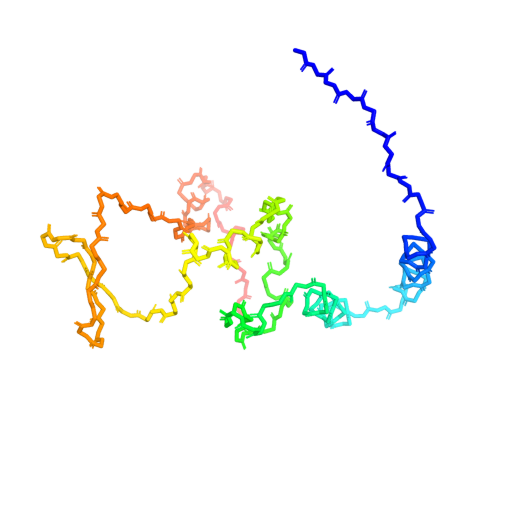74 PRO A N 1
ATOM 587 C CA . PRO A 1 74 ? -4.015 8.784 -9.011 1.00 76.69 74 PRO A CA 1
ATOM 588 C C . PRO A 1 74 ? -3.706 10.229 -8.619 1.00 76.69 74 PRO A C 1
ATOM 590 O O . PRO A 1 74 ? -3.186 10.495 -7.528 1.00 76.69 74 PRO A O 1
ATOM 593 N N . GLU A 1 75 ? -4.098 11.170 -9.475 1.00 75.06 75 GLU A N 1
ATOM 594 C CA . GLU A 1 75 ? -4.121 12.585 -9.113 1.00 75.06 75 GLU A CA 1
ATOM 595 C C . GLU A 1 75 ? -4.974 12.759 -7.843 1.00 75.06 75 GLU A C 1
ATOM 597 O O . GLU A 1 75 ? -6.061 12.193 -7.734 1.00 75.06 75 GLU A O 1
ATOM 602 N N . ASN A 1 76 ? -4.473 13.521 -6.866 1.00 83.38 76 ASN A N 1
ATOM 603 C CA . ASN A 1 76 ? -5.089 13.756 -5.547 1.00 83.38 76 ASN A CA 1
ATOM 604 C C . ASN A 1 76 ? -5.034 12.616 -4.518 1.00 83.38 76 ASN A C 1
ATOM 606 O O . ASN A 1 76 ? -5.627 12.768 -3.451 1.00 83.38 76 ASN A O 1
ATOM 610 N N . PHE A 1 77 ? -4.295 11.527 -4.753 1.00 87.19 77 PHE A N 1
ATOM 611 C CA . PHE A 1 77 ? -4.189 10.428 -3.780 1.00 87.19 77 PHE A CA 1
ATOM 612 C C . PHE A 1 77 ? -3.836 10.907 -2.358 1.00 87.19 77 PHE A C 1
ATOM 614 O O . PHE A 1 77 ? -4.579 10.655 -1.412 1.00 87.19 77 PHE A O 1
ATOM 621 N N . PHE A 1 78 ? -2.757 11.682 -2.210 1.00 87.19 78 PHE A N 1
ATOM 622 C CA . PHE A 1 78 ? -2.347 12.209 -0.903 1.00 87.19 78 PHE A CA 1
ATOM 623 C C . PHE A 1 78 ? -3.287 13.290 -0.353 1.00 87.19 78 PHE A C 1
ATOM 625 O O . PHE A 1 78 ? -3.439 13.384 0.860 1.00 87.19 78 PHE A O 1
ATOM 632 N N . ASN A 1 79 ? -3.998 14.034 -1.204 1.00 90.38 79 ASN A N 1
ATOM 633 C CA . ASN A 1 79 ? -5.009 14.991 -0.742 1.00 90.38 79 ASN A CA 1
ATOM 634 C C . ASN A 1 79 ? -6.174 14.266 -0.044 1.00 90.38 79 ASN A C 1
ATOM 636 O O . ASN A 1 79 ? -6.710 14.753 0.947 1.00 90.38 79 ASN A O 1
ATOM 640 N N . GLU A 1 80 ? -6.572 13.088 -0.534 1.00 93.00 80 GLU A N 1
ATOM 641 C CA . GLU A 1 80 ? -7.613 12.277 0.110 1.00 93.00 80 GLU A CA 1
ATOM 642 C C . GLU A 1 80 ? -7.118 11.598 1.399 1.00 93.00 80 GLU A C 1
ATOM 644 O O . GLU A 1 80 ? -7.899 11.432 2.339 1.00 93.00 80 GLU A O 1
ATOM 649 N N . VAL A 1 81 ? -5.819 11.287 1.487 1.00 92.88 81 VAL A N 1
ATOM 650 C CA . VAL A 1 81 ? -5.172 10.872 2.745 1.00 92.88 81 VAL A CA 1
ATOM 651 C C . VAL A 1 81 ? -5.235 12.001 3.775 1.00 92.88 81 VAL A C 1
ATOM 653 O O . VAL A 1 81 ? -5.623 11.769 4.916 1.00 92.88 81 VAL A O 1
ATOM 656 N N . GLU A 1 82 ? -4.907 13.236 3.390 1.00 91.62 82 GLU A N 1
ATOM 657 C CA . GLU A 1 82 ? -4.949 14.394 4.297 1.00 91.62 82 GLU A CA 1
ATOM 658 C C . GLU A 1 82 ? -6.365 14.733 4.772 1.00 91.62 82 GLU A C 1
ATOM 660 O O . GLU A 1 82 ? -6.548 15.149 5.914 1.00 91.62 82 GLU A O 1
ATOM 665 N N . LYS A 1 83 ? -7.382 14.476 3.942 1.00 95.69 83 LYS A N 1
ATOM 666 C CA . LYS A 1 83 ? -8.799 14.562 4.337 1.00 95.69 83 LYS A CA 1
ATOM 667 C C . LYS A 1 83 ? -9.246 13.425 5.266 1.00 95.69 83 LYS A C 1
ATOM 669 O O . LYS A 1 83 ? -10.395 13.428 5.699 1.00 95.69 83 LYS A O 1
ATOM 674 N N . GLY A 1 84 ? -8.387 12.440 5.536 1.00 93.50 84 GLY A N 1
ATOM 675 C CA . GLY A 1 84 ? -8.690 11.283 6.378 1.00 93.50 84 GLY A CA 1
ATOM 676 C C . GLY A 1 84 ? -9.553 10.214 5.704 1.00 93.50 84 GLY A C 1
ATOM 677 O O . GLY A 1 84 ? -10.063 9.335 6.391 1.00 93.50 84 GLY A O 1
ATOM 678 N N . LYS A 1 85 ? -9.731 10.261 4.374 1.00 94.12 85 LYS A N 1
ATOM 679 C CA . LYS A 1 85 ? -10.517 9.248 3.644 1.00 94.12 85 LYS A CA 1
ATOM 680 C C . LYS A 1 85 ? -9.735 7.971 3.359 1.00 94.12 85 LYS A C 1
ATOM 682 O O . LYS A 1 85 ? -10.333 6.931 3.109 1.00 94.12 85 LYS A O 1
ATOM 687 N N . ILE A 1 86 ? -8.408 8.062 3.363 1.00 93.25 86 ILE A N 1
ATOM 688 C CA . ILE A 1 86 ? -7.502 6.933 3.161 1.00 93.25 86 ILE A CA 1
ATOM 689 C C . ILE A 1 86 ? -6.612 6.835 4.393 1.00 93.25 86 ILE A C 1
ATOM 691 O O . ILE A 1 86 ? -5.908 7.785 4.734 1.00 93.25 86 ILE A O 1
ATOM 695 N N . LEU A 1 87 ? -6.639 5.675 5.044 1.00 91.75 87 LEU A N 1
ATOM 696 C CA . LEU A 1 87 ? -5.802 5.368 6.197 1.00 91.75 87 LEU A CA 1
ATOM 697 C C . LEU A 1 87 ? -4.829 4.254 5.825 1.00 91.75 87 LEU A C 1
ATOM 699 O O . LEU A 1 87 ? -5.233 3.191 5.355 1.00 91.75 87 LEU A O 1
ATOM 703 N N . PHE A 1 88 ? -3.541 4.495 6.054 1.00 91.62 88 PHE A N 1
ATOM 704 C CA . PHE A 1 88 ? -2.513 3.484 5.852 1.00 91.62 88 PHE A CA 1
ATOM 705 C C . PHE A 1 88 ? -2.321 2.668 7.121 1.00 91.62 88 PHE A C 1
ATOM 707 O O . PHE A 1 88 ? -2.098 3.217 8.200 1.00 91.62 88 PHE A O 1
ATOM 714 N N . LYS A 1 89 ? -2.354 1.344 6.977 1.00 89.44 89 LYS A N 1
ATOM 715 C CA . LYS A 1 89 ? -1.974 0.413 8.034 1.00 89.44 89 LYS A CA 1
ATOM 716 C C . LYS A 1 89 ? -1.051 -0.650 7.460 1.00 89.44 89 LYS A C 1
ATOM 718 O O . LYS A 1 89 ? -1.443 -1.425 6.593 1.00 89.44 89 LYS A O 1
ATOM 723 N N . LYS A 1 90 ? 0.182 -0.691 7.964 1.00 88.25 90 LYS A N 1
ATOM 724 C CA . LYS A 1 90 ? 1.106 -1.792 7.700 1.00 88.25 90 LYS A CA 1
ATOM 725 C C . LYS A 1 90 ? 0.710 -2.966 8.590 1.00 88.25 90 LYS A C 1
ATOM 727 O O . LYS A 1 90 ? 0.708 -2.837 9.811 1.00 88.25 90 LYS A O 1
ATOM 732 N N . ALA A 1 91 ? 0.354 -4.088 7.977 1.00 88.06 91 ALA A N 1
ATOM 733 C CA . ALA A 1 91 ? -0.082 -5.288 8.678 1.00 88.06 91 ALA A CA 1
ATOM 734 C C . ALA A 1 91 ? 0.613 -6.521 8.097 1.00 88.06 91 ALA A C 1
ATOM 736 O O . ALA A 1 91 ? 0.557 -6.758 6.893 1.00 88.06 91 ALA A O 1
ATOM 737 N N . SER A 1 92 ? 1.262 -7.302 8.958 1.00 85.00 92 SER A N 1
ATOM 738 C CA . SER A 1 92 ? 1.927 -8.560 8.596 1.00 85.00 92 SER A CA 1
ATOM 739 C C . SER A 1 92 ? 0.957 -9.741 8.575 1.00 85.00 92 SER A C 1
ATOM 741 O O . SER A 1 92 ? 1.054 -10.602 7.704 1.00 85.00 92 SER A O 1
ATOM 743 N N . LYS A 1 93 ? 0.016 -9.785 9.526 1.00 93.62 93 LYS A N 1
ATOM 744 C CA . LYS A 1 93 ? -1.000 -10.835 9.645 1.00 93.62 93 LYS A CA 1
ATOM 745 C C . LYS A 1 93 ? -2.364 -10.242 9.973 1.00 93.62 93 LYS A C 1
ATOM 747 O O . LYS A 1 93 ? -2.484 -9.346 10.811 1.00 93.62 93 LYS A O 1
ATOM 752 N N . TRP A 1 94 ? -3.381 -10.771 9.307 1.00 95.50 94 TRP A N 1
ATOM 753 C CA . TRP A 1 94 ? -4.776 -10.378 9.453 1.00 95.50 94 TRP A CA 1
ATOM 754 C C . TRP A 1 94 ? -5.688 -11.531 9.019 1.00 95.50 94 TRP A C 1
ATOM 756 O O . TRP A 1 94 ? -5.246 -12.461 8.341 1.00 95.50 94 TRP A O 1
ATOM 766 N N . TRP A 1 95 ? -6.949 -11.485 9.431 1.00 96.19 95 TRP A N 1
ATOM 767 C CA . TRP A 1 95 ? -7.979 -12.456 9.065 1.00 96.19 95 TRP A CA 1
ATOM 768 C C . TRP A 1 95 ? -9.352 -11.784 9.007 1.00 96.19 95 TRP A C 1
ATOM 770 O O . TRP A 1 95 ? -9.549 -10.689 9.535 1.00 96.19 95 TRP A O 1
ATOM 780 N N . PHE A 1 96 ? -10.305 -12.440 8.347 1.00 96.69 96 PHE A N 1
ATOM 781 C CA . PHE A 1 96 ? -11.690 -11.981 8.306 1.00 96.69 96 PHE A CA 1
ATOM 782 C C . PHE A 1 96 ? -12.404 -12.257 9.631 1.00 96.69 96 PHE A C 1
ATOM 784 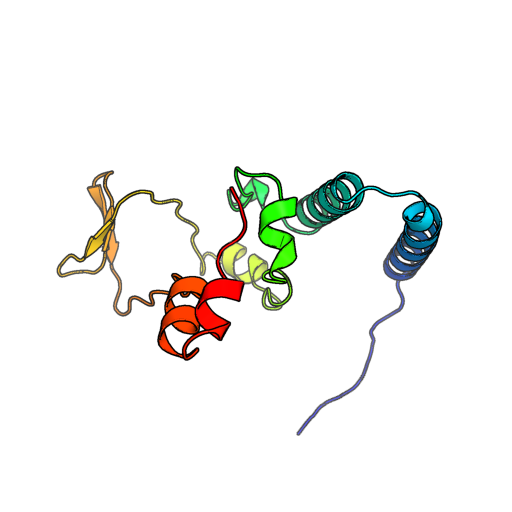O O . PHE A 1 96 ? -12.194 -13.292 10.266 1.00 96.69 96 PHE A O 1
ATOM 791 N N . CYS A 1 97 ? -13.288 -11.346 10.014 1.00 94.81 97 CYS A N 1
ATOM 792 C CA . CYS A 1 97 ? -14.249 -11.517 11.094 1.00 94.81 97 CYS A CA 1
ATOM 793 C C . CYS A 1 97 ? -15.648 -11.129 10.593 1.00 94.81 97 CYS A C 1
ATOM 795 O O . CYS A 1 97 ? -15.789 -10.595 9.494 1.00 94.81 97 CYS A O 1
ATOM 797 N N . ASN A 1 98 ? -16.691 -11.388 11.386 1.00 93.56 98 ASN A N 1
ATO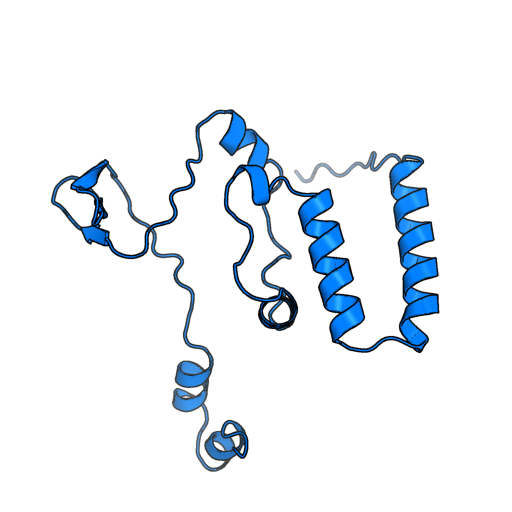M 798 C CA . ASN A 1 98 ? -18.072 -11.103 10.970 1.00 93.56 98 ASN A CA 1
ATOM 799 C C . ASN A 1 98 ? -18.311 -9.633 10.579 1.00 93.56 98 ASN A C 1
ATOM 801 O O . ASN A 1 98 ? -19.196 -9.363 9.778 1.00 93.56 98 ASN A O 1
ATOM 805 N N . GLU A 1 99 ? -17.544 -8.705 11.151 1.00 95.38 99 GLU A N 1
ATOM 806 C CA . GLU A 1 99 ? -17.714 -7.256 10.990 1.00 95.38 99 GLU A CA 1
ATOM 807 C C . GLU A 1 99 ? -16.747 -6.658 9.945 1.00 95.38 99 GLU A C 1
ATOM 809 O O . GLU A 1 99 ? -16.861 -5.485 9.602 1.00 95.38 99 GLU A O 1
ATOM 814 N N . GLY A 1 100 ? -15.779 -7.436 9.442 1.00 95.75 100 GLY A N 1
ATOM 815 C CA . GLY A 1 100 ? -14.741 -6.944 8.534 1.00 95.75 100 GLY A CA 1
ATOM 816 C C . GLY A 1 100 ? -13.418 -7.694 8.684 1.00 95.75 100 GLY A C 1
ATOM 817 O O . GLY A 1 100 ? -13.335 -8.897 8.422 1.00 95.75 100 GLY A O 1
ATOM 818 N N . ILE A 1 101 ? -12.364 -6.978 9.088 1.00 96.50 101 ILE A N 1
ATOM 819 C CA . ILE A 1 101 ? -11.012 -7.532 9.249 1.00 96.50 101 ILE A CA 1
ATOM 820 C C . ILE A 1 101 ? -10.474 -7.326 10.666 1.00 96.50 101 ILE A C 1
ATOM 822 O O . ILE A 1 101 ? -10.714 -6.304 11.311 1.00 96.50 101 ILE A O 1
ATOM 826 N N . GLN A 1 102 ? -9.700 -8.298 11.140 1.00 96.12 102 GLN A N 1
ATOM 827 C CA . GLN A 1 102 ? -8.982 -8.240 12.406 1.00 96.12 102 GLN A CA 1
ATOM 828 C C . GLN A 1 102 ? -7.490 -8.482 12.177 1.00 96.12 102 GLN A C 1
ATOM 830 O O . GLN A 1 102 ? -7.096 -9.289 11.334 1.00 96.12 102 GLN A O 1
ATOM 835 N N . PHE A 1 103 ? -6.665 -7.773 12.939 1.00 94.75 103 PHE A N 1
ATOM 836 C CA . PHE A 1 103 ? -5.209 -7.841 12.877 1.00 94.75 103 PHE A CA 1
ATOM 837 C C . PHE A 1 103 ? -4.623 -8.586 14.085 1.00 94.75 103 PHE A C 1
ATOM 839 O O . PHE A 1 103 ? -5.278 -8.752 15.115 1.00 94.75 103 PHE A O 1
ATOM 846 N N . GLU A 1 104 ? -3.354 -8.994 13.978 1.00 94.69 104 GLU A N 1
ATOM 847 C CA . GLU A 1 104 ? -2.614 -9.688 15.051 1.00 94.69 104 GLU A CA 1
ATOM 848 C C . GLU A 1 104 ? -2.526 -8.881 16.361 1.00 94.69 104 GLU A C 1
ATOM 850 O O . GLU A 1 104 ? -2.499 -9.463 17.442 1.00 94.69 104 GLU A O 1
ATOM 855 N N . ASP A 1 105 ? -2.569 -7.548 16.285 1.00 93.50 105 ASP A N 1
ATOM 856 C CA . ASP A 1 105 ? -2.600 -6.634 17.438 1.00 93.50 105 ASP A CA 1
ATOM 857 C C . ASP A 1 105 ? -3.989 -6.528 18.113 1.00 93.50 105 ASP A C 1
ATOM 859 O O . ASP A 1 105 ? -4.200 -5.673 18.972 1.00 93.50 105 ASP A O 1
ATOM 863 N N . ASN A 1 106 ? -4.940 -7.389 17.733 1.00 91.25 106 ASN A N 1
ATOM 864 C CA . ASN A 1 106 ? -6.351 -7.384 18.132 1.00 91.25 106 ASN A CA 1
ATOM 865 C C . ASN A 1 106 ? -7.156 -6.147 17.706 1.00 91.25 106 ASN A C 1
ATOM 867 O O . ASN A 1 1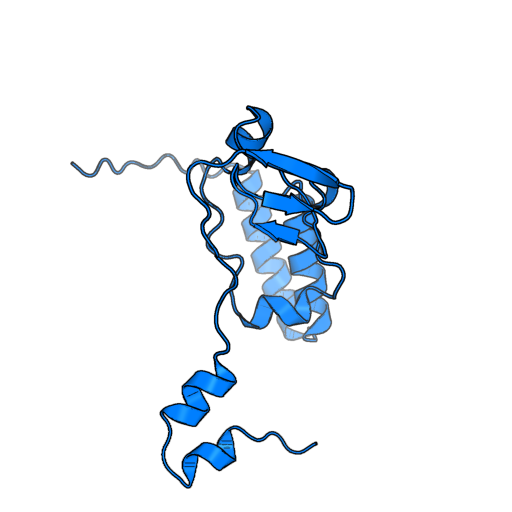06 ? -8.325 -6.031 18.081 1.00 91.25 106 ASN A O 1
ATOM 871 N N . THR A 1 107 ? -6.594 -5.247 16.896 1.00 94.06 107 THR A N 1
ATOM 872 C CA . THR A 1 107 ? -7.386 -4.163 16.308 1.00 94.06 107 THR A CA 1
ATOM 873 C C . THR A 1 107 ? -8.336 -4.717 15.250 1.00 94.06 107 THR A C 1
ATOM 875 O O . THR A 1 107 ? -8.006 -5.652 14.513 1.00 94.06 107 THR A O 1
ATOM 878 N N . LYS A 1 108 ? -9.535 -4.139 15.181 1.00 94.88 108 LYS A N 1
ATOM 879 C CA . LYS A 1 108 ? -10.563 -4.483 14.200 1.00 94.88 108 LYS A CA 1
ATOM 880 C C . LYS A 1 108 ? -10.852 -3.285 13.309 1.00 94.88 108 LYS A C 1
ATOM 882 O O . LYS A 1 108 ? -10.852 -2.151 13.785 1.00 94.88 108 LYS A O 1
ATOM 887 N N . VAL A 1 109 ? -11.109 -3.554 12.037 1.00 95.25 109 VAL A N 1
ATOM 888 C CA . VAL A 1 109 ? -11.624 -2.575 11.080 1.00 95.25 109 VAL A CA 1
ATOM 889 C C . VAL A 1 109 ? -12.929 -3.122 10.529 1.00 95.25 109 VAL A C 1
ATOM 891 O O . VAL A 1 109 ? -12.949 -4.177 9.891 1.00 95.25 109 VAL A O 1
ATOM 894 N N . GLU A 1 110 ? -14.005 -2.397 10.811 1.00 96.44 110 GLU A N 1
ATOM 895 C CA . GLU A 1 110 ? -15.313 -2.660 10.226 1.00 96.44 110 GLU A CA 1
ATOM 896 C C . GLU A 1 110 ? -15.279 -2.300 8.740 1.00 96.44 110 GLU A C 1
ATOM 898 O O . GLU A 1 110 ? -14.739 -1.257 8.359 1.00 96.44 110 GLU A O 1
ATOM 903 N N . ALA A 1 111 ? -15.798 -3.186 7.893 1.00 95.56 111 ALA A N 1
ATOM 904 C CA . ALA A 1 111 ? -15.765 -2.991 6.451 1.00 95.56 111 ALA A CA 1
ATOM 905 C C . ALA A 1 111 ? -16.959 -3.657 5.767 1.00 95.56 111 ALA A C 1
ATOM 907 O O . ALA A 1 111 ? -17.155 -4.864 5.885 1.00 95.56 111 ALA A O 1
ATOM 908 N N . ASP A 1 112 ? -17.686 -2.884 4.960 1.00 96.25 112 ASP A N 1
ATOM 909 C CA . ASP A 1 112 ? -18.761 -3.405 4.107 1.00 96.25 112 ASP A CA 1
ATOM 910 C C . ASP A 1 112 ? -18.218 -4.175 2.889 1.00 96.25 112 ASP A C 1
ATOM 912 O O . ASP A 1 112 ? -18.872 -5.072 2.355 1.00 96.25 112 ASP A O 1
ATOM 916 N N . LEU A 1 113 ? -17.013 -3.816 2.426 1.00 95.81 113 LEU A N 1
ATOM 917 C CA . LEU A 1 113 ? -16.355 -4.402 1.261 1.00 95.81 113 LEU A CA 1
ATOM 918 C C . LEU A 1 113 ? -14.849 -4.536 1.495 1.00 95.81 113 LEU A C 1
ATOM 920 O O . LEU A 1 113 ? -14.181 -3.581 1.888 1.00 95.81 113 LEU A O 1
ATOM 924 N N . VAL A 1 114 ? -14.300 -5.704 1.155 1.00 94.94 114 VAL A N 1
ATOM 925 C CA . VAL A 1 114 ? -12.854 -5.958 1.162 1.00 94.94 114 VAL A CA 1
ATOM 926 C C . VAL A 1 114 ? -12.385 -6.299 -0.250 1.00 94.94 114 VAL A C 1
ATOM 928 O O . VAL A 1 114 ? -12.856 -7.260 -0.858 1.00 94.94 114 VAL A O 1
ATOM 931 N N . ILE A 1 115 ? -11.439 -5.513 -0.772 1.00 95.44 115 ILE A N 1
ATOM 932 C CA . ILE A 1 115 ? -10.836 -5.706 -2.098 1.00 95.44 115 ILE A CA 1
ATOM 933 C C . ILE A 1 115 ? -9.394 -6.191 -1.925 1.00 95.44 115 ILE A C 1
ATOM 935 O O . ILE A 1 115 ? -8.558 -5.489 -1.359 1.00 95.44 115 ILE A O 1
ATOM 939 N N . LEU A 1 116 ? -9.084 -7.381 -2.447 1.00 92.75 116 LEU A N 1
ATOM 940 C CA . LEU A 1 116 ? -7.739 -7.961 -2.391 1.00 92.75 116 LEU A CA 1
ATOM 941 C C . LEU A 1 116 ? -6.936 -7.591 -3.642 1.00 92.75 116 LEU A C 1
ATOM 943 O O . LEU A 1 116 ? -6.995 -8.269 -4.665 1.00 92.75 116 LEU A O 1
ATOM 947 N N . ALA A 1 117 ? -6.155 -6.517 -3.545 1.00 89.88 117 ALA A N 1
ATOM 948 C CA . ALA A 1 117 ? -5.245 -6.062 -4.598 1.00 89.88 117 ALA A CA 1
ATOM 949 C C . ALA A 1 117 ? -3.829 -6.670 -4.461 1.00 89.88 117 ALA A C 1
ATOM 951 O O . ALA A 1 117 ? -2.830 -5.975 -4.611 1.00 89.88 117 ALA A O 1
ATOM 952 N N . THR A 1 118 ? -3.720 -7.971 -4.159 1.00 88.31 118 THR A N 1
ATOM 953 C CA . THR A 1 118 ? -2.446 -8.655 -3.827 1.00 88.31 118 THR A CA 1
ATOM 954 C C . THR A 1 118 ? -1.587 -9.046 -5.039 1.00 88.31 118 THR A C 1
ATOM 956 O O . THR A 1 118 ? -0.591 -9.751 -4.890 1.00 88.31 118 THR A O 1
ATOM 959 N N . GLY A 1 119 ? -1.963 -8.623 -6.247 1.00 85.75 119 GLY A N 1
ATOM 960 C CA . GLY A 1 119 ? -1.247 -8.955 -7.482 1.00 85.75 119 GLY A CA 1
ATOM 961 C C . GLY A 1 119 ? -1.412 -10.413 -7.934 1.00 85.75 119 GLY A C 1
ATOM 962 O O . GLY A 1 119 ? -2.330 -11.118 -7.517 1.00 85.75 119 GLY A O 1
ATOM 963 N N . PHE A 1 120 ? -0.526 -10.853 -8.835 1.00 83.00 120 PHE A N 1
ATOM 964 C CA . PHE A 1 120 ? -0.551 -12.184 -9.453 1.00 83.00 120 PHE A CA 1
ATOM 965 C C . PHE A 1 120 ? 0.849 -12.805 -9.505 1.00 83.00 120 PHE A C 1
ATOM 967 O O . PHE A 1 120 ? 1.831 -12.109 -9.759 1.00 83.00 120 PHE A O 1
ATOM 974 N N . ASP A 1 121 ? 0.933 -14.133 -9.390 1.00 85.06 121 ASP A N 1
ATOM 975 C CA . ASP A 1 121 ? 2.159 -14.883 -9.691 1.00 85.06 121 ASP A CA 1
ATOM 976 C C . ASP A 1 121 ? 2.297 -15.089 -11.208 1.00 85.06 121 ASP A C 1
ATOM 978 O O . ASP A 1 121 ? 1.800 -16.058 -11.796 1.00 85.06 121 ASP A O 1
ATOM 982 N N . GLY A 1 122 ? 2.960 -14.129 -11.857 1.00 82.62 122 GLY A N 1
ATOM 983 C CA . GLY A 1 122 ? 3.179 -14.138 -13.301 1.00 82.62 122 GLY A CA 1
ATOM 984 C C . GLY A 1 122 ? 3.981 -15.349 -13.775 1.00 82.62 122 GLY A C 1
ATOM 985 O O . GLY A 1 122 ? 3.619 -15.955 -14.780 1.00 82.62 122 GLY A O 1
ATOM 986 N N . LYS A 1 123 ? 5.022 -15.763 -13.040 1.00 81.56 123 LYS A N 1
ATOM 987 C CA . LYS A 1 123 ? 5.869 -16.900 -13.438 1.00 81.56 123 LYS A CA 1
ATOM 988 C C . LYS A 1 123 ? 5.063 -18.192 -13.458 1.00 81.56 123 LYS A C 1
ATOM 990 O O . LYS A 1 123 ? 5.087 -18.908 -14.458 1.00 81.56 123 LYS A O 1
ATOM 995 N N . LYS A 1 124 ? 4.298 -18.465 -12.397 1.00 84.50 124 LYS A N 1
ATOM 996 C CA . LYS A 1 124 ? 3.419 -19.640 -12.336 1.00 84.50 124 LYS A CA 1
ATOM 997 C C . LYS A 1 124 ? 2.356 -19.611 -13.433 1.00 84.50 124 LYS A C 1
ATOM 999 O O . LYS A 1 124 ? 2.103 -20.633 -14.072 1.00 84.50 124 LYS A O 1
ATOM 1004 N N . LYS A 1 125 ? 1.765 -18.439 -13.690 1.00 86.31 125 LYS A N 1
ATOM 1005 C CA . LYS A 1 125 ? 0.764 -18.275 -14.751 1.00 86.31 125 LYS A CA 1
ATOM 1006 C C . LYS A 1 125 ? 1.353 -18.565 -16.132 1.00 86.31 125 LYS A C 1
ATOM 1008 O O . LYS A 1 125 ? 0.763 -19.333 -16.883 1.00 86.31 125 LYS A O 1
ATOM 1013 N N . VAL A 1 126 ? 2.522 -18.011 -16.450 1.00 87.00 126 VAL A N 1
ATOM 1014 C CA . VAL A 1 126 ? 3.177 -18.225 -17.750 1.00 87.00 126 VAL A CA 1
ATOM 1015 C C . VAL A 1 126 ? 3.613 -19.687 -17.912 1.00 87.00 126 VAL A C 1
ATOM 1017 O O . VAL A 1 126 ? 3.361 -20.255 -18.970 1.00 87.00 126 VAL A O 1
ATOM 1020 N N . LYS A 1 127 ? 4.139 -20.338 -16.861 1.00 85.62 127 LYS A N 1
ATOM 1021 C CA . LYS A 1 127 ? 4.447 -21.786 -16.873 1.00 85.62 127 LYS A CA 1
ATOM 1022 C C . LYS A 1 127 ? 3.233 -22.668 -17.180 1.00 85.62 127 LYS A C 1
ATOM 1024 O O . LYS A 1 127 ? 3.387 -23.743 -17.735 1.00 85.62 127 LYS A O 1
ATOM 1029 N N . THR A 1 128 ? 2.030 -22.231 -16.813 1.00 85.75 128 THR A N 1
ATOM 1030 C CA . THR A 1 128 ? 0.797 -22.992 -17.083 1.00 85.75 128 THR A CA 1
ATOM 1031 C C . THR A 1 128 ? 0.327 -22.838 -18.537 1.00 85.75 128 THR A C 1
ATOM 1033 O O . THR A 1 128 ? -0.407 -23.683 -19.037 1.00 85.75 128 THR A O 1
ATOM 1036 N N . ILE A 1 129 ? 0.715 -21.752 -19.213 1.00 89.69 129 ILE A N 1
ATOM 1037 C CA . ILE A 1 129 ? 0.252 -21.414 -20.569 1.00 89.69 129 ILE A CA 1
ATOM 1038 C C . ILE A 1 129 ? 1.252 -21.876 -21.635 1.00 89.69 129 ILE A C 1
ATOM 1040 O O . ILE A 1 129 ? 0.843 -22.254 -22.732 1.00 89.69 129 ILE A O 1
ATOM 1044 N N . LEU A 1 130 ? 2.555 -21.822 -21.344 1.00 89.25 130 LEU A N 1
ATOM 1045 C CA . LEU A 1 130 ? 3.581 -22.219 -22.303 1.00 89.25 130 LEU A CA 1
ATOM 1046 C C . LEU A 1 130 ? 3.664 -23.752 -22.418 1.00 89.25 130 LEU A C 1
ATOM 1048 O O . LEU A 1 130 ? 3.746 -24.439 -21.404 1.00 89.25 130 LEU A O 1
ATOM 1052 N N . PRO A 1 131 ? 3.663 -24.310 -23.639 1.00 86.19 131 PRO A N 1
ATOM 1053 C CA . PRO A 1 131 ? 3.941 -25.725 -23.853 1.00 86.19 131 PRO A CA 1
ATOM 1054 C C . PRO A 1 131 ? 5.452 -26.014 -23.815 1.00 86.19 131 PRO A C 1
ATOM 1056 O O . PRO A 1 131 ? 6.282 -25.128 -24.037 1.00 86.19 131 PRO A O 1
ATOM 1059 N N . GLU A 1 132 ? 5.825 -27.276 -23.597 1.00 83.56 132 GLU A N 1
ATOM 1060 C CA . GLU A 1 132 ? 7.209 -27.730 -23.794 1.00 83.56 132 GLU A CA 1
ATOM 1061 C C . GLU A 1 132 ? 7.636 -27.589 -25.273 1.00 83.56 132 GLU A C 1
ATOM 1063 O O . GLU A 1 132 ? 6.807 -27.802 -26.165 1.00 83.56 132 GLU A O 1
ATOM 1068 N N . PRO A 1 133 ? 8.905 -27.234 -25.575 1.00 84.88 133 PRO A N 1
ATOM 1069 C CA . PRO A 1 133 ? 10.033 -27.043 -24.653 1.00 84.88 133 PRO A CA 1
ATOM 1070 C C . PRO A 1 133 ? 10.156 -25.616 -24.081 1.00 84.88 133 PRO A C 1
ATOM 1072 O O . PRO A 1 133 ? 11.115 -25.311 -23.375 1.00 84.88 133 PRO A O 1
ATOM 1075 N N . PHE A 1 134 ? 9.240 -24.699 -24.405 1.00 84.56 134 PHE A N 1
ATOM 1076 C CA . PHE A 1 134 ? 9.386 -23.270 -24.089 1.00 84.56 134 PHE A CA 1
ATOM 1077 C C . PHE A 1 134 ? 9.303 -22.966 -22.590 1.00 84.56 134 PHE A C 1
ATOM 1079 O O . PHE A 1 134 ? 9.842 -21.955 -22.145 1.00 84.56 134 PHE A O 1
ATOM 1086 N N . CYS A 1 135 ? 8.683 -23.849 -21.803 1.00 80.62 135 CYS A N 1
ATOM 1087 C CA . CYS A 1 135 ? 8.695 -23.765 -20.344 1.00 80.62 135 CYS A CA 1
ATOM 1088 C C . CYS A 1 135 ? 10.110 -23.778 -19.757 1.00 80.62 135 CYS A C 1
ATOM 1090 O O . CYS A 1 135 ? 10.372 -23.026 -18.816 1.00 80.62 135 CYS A O 1
ATOM 1092 N N . SER A 1 136 ? 11.031 -24.544 -20.350 1.00 79.25 136 SER A N 1
ATOM 1093 C CA . SER A 1 136 ? 12.432 -24.598 -19.912 1.00 79.25 136 SER A CA 1
ATOM 1094 C C . SER A 1 136 ? 13.164 -23.251 -20.024 1.00 79.25 136 SER A C 1
ATOM 1096 O O . SER A 1 136 ? 14.084 -22.987 -19.258 1.00 79.25 136 SER A O 1
ATOM 1098 N N . LEU A 1 137 ? 12.714 -22.340 -20.900 1.00 80.12 137 LEU A N 1
ATOM 1099 C CA . LEU A 1 137 ? 13.308 -21.001 -21.056 1.00 80.12 137 LEU A CA 1
ATOM 1100 C C . LEU A 1 137 ? 13.031 -20.070 -19.866 1.00 80.12 137 LEU A C 1
ATOM 1102 O O . LEU A 1 137 ? 13.678 -19.034 -19.728 1.00 80.12 137 LEU A O 1
ATOM 1106 N N . LEU A 1 138 ? 12.050 -20.403 -19.022 1.00 78.56 138 LEU A N 1
ATOM 1107 C CA . LEU A 1 138 ? 11.726 -19.636 -17.816 1.00 78.56 138 LEU A CA 1
ATOM 1108 C C . LEU A 1 138 ? 12.608 -20.011 -16.618 1.00 78.56 138 LEU A C 1
ATOM 1110 O O . LEU A 1 138 ? 12.524 -19.361 -15.572 1.00 78.56 138 LEU A O 1
ATOM 1114 N N . GLU A 1 139 ? 13.413 -21.065 -16.741 1.00 74.88 139 GLU A N 1
ATOM 1115 C CA . GLU A 1 139 ? 14.327 -21.526 -15.703 1.00 74.88 139 GLU A CA 1
ATOM 1116 C C . GLU A 1 139 ? 15.678 -20.839 -15.908 1.00 74.88 139 GLU A C 1
ATOM 1118 O O . GLU A 1 139 ? 16.409 -21.112 -16.855 1.00 74.88 139 GLU A O 1
ATOM 1123 N N . TYR A 1 140 ? 15.986 -19.870 -15.045 1.00 58.97 140 TYR A N 1
ATOM 1124 C CA . TYR A 1 140 ? 17.296 -19.226 -15.048 1.00 58.97 140 TYR A CA 1
ATOM 1125 C C . TYR A 1 140 ? 18.309 -20.193 -14.418 1.00 58.97 140 TYR A C 1
ATOM 1127 O O . TYR A 1 140 ? 17.987 -20.759 -13.370 1.00 58.97 140 TYR A O 1
ATOM 1135 N N . PRO A 1 141 ? 19.503 -20.397 -15.001 1.00 54.25 141 PRO A N 1
ATOM 1136 C CA . PRO A 1 141 ? 20.530 -21.199 -14.351 1.00 54.25 141 PRO A CA 1
ATOM 1137 C C . PRO A 1 141 ? 20.926 -20.543 -13.021 1.00 54.25 141 PRO A C 1
ATOM 1139 O O . PRO A 1 141 ? 21.164 -19.332 -12.974 1.00 54.25 141 PRO A O 1
ATOM 1142 N N . SER A 1 142 ? 20.917 -21.356 -11.964 1.00 44.28 142 SER A N 1
ATOM 1143 C CA . SER A 1 142 ? 21.303 -21.022 -10.588 1.00 44.28 142 SER A CA 1
ATOM 1144 C C . SER A 1 142 ? 22.753 -20.570 -10.473 1.00 44.28 142 SER A C 1
ATOM 1146 O O . SER A 1 142 ? 23.609 -21.185 -11.150 1.00 44.28 142 SER A O 1
#

Secondary structure (DSSP, 8-state):
-----------HHHHHHHHHHHHHHHHGGG--HHHHHHHHHHHHHHHS-TTTTT---SS-HHHHHTTTGGGGPPTTHHHHHHTTSS-----S-EEEETTEEEETTS-EEE-S---------HHHHHHHHSPTTGGGGG----

InterPro domains:
  IPR036188 FAD/NAD(P)-binding domain superfamily [SSF51905] (59-126)

Foldseek 3Di:
DDDDDDDPPCPPVVVVVVVVVVVVVVVVVPDDLLVVQVVVLVVCVVVDVCVVQVNDDPDGSSVVVVPVPPPDDDDCNVVCVVVVVDHDDDAPDWDADPQGIAGPVRDDDGDPDDDDPPDDDPLVVVLVVDDPPVNVVSDDDD

Radius of gyration: 21.28 Å; chains: 1; bounding box: 47×55×43 Å

pLDDT: mean 73.84, std 18.7, range [28.86, 96.69]

Organism: NCBI:txid97028